Protein AF-A0A1D6EFG9-F1 (afdb_monomer)

Structure (mmCIF, N/CA/C/O backbone):
data_AF-A0A1D6EFG9-F1
#
_entry.id   AF-A0A1D6EFG9-F1
#
loop_
_atom_site.group_PDB
_atom_site.id
_atom_site.type_symbol
_atom_site.label_atom_id
_atom_site.label_alt_id
_atom_site.label_comp_id
_atom_site.label_asym_id
_atom_site.label_entity_id
_atom_site.label_seq_id
_atom_site.pdbx_PDB_ins_code
_atom_site.Cartn_x
_atom_site.Cartn_y
_atom_site.Cartn_z
_atom_site.occupancy
_atom_site.B_iso_or_equiv
_atom_site.auth_seq_id
_atom_site.auth_comp_id
_atom_site.auth_asym_id
_atom_site.auth_atom_id
_atom_site.pdbx_PDB_model_num
ATOM 1 N N . MET A 1 1 ? 24.835 -15.317 9.072 1.00 44.72 1 MET A N 1
ATOM 2 C CA . MET A 1 1 ? 24.153 -14.610 10.180 1.00 44.72 1 MET A CA 1
ATOM 3 C C . MET A 1 1 ? 23.297 -13.520 9.536 1.00 44.72 1 MET A C 1
ATOM 5 O O . MET A 1 1 ? 23.879 -12.692 8.863 1.00 44.72 1 MET A O 1
ATOM 9 N N . ALA A 1 2 ? 21.967 -13.496 9.548 1.00 36.97 2 ALA A N 1
ATOM 10 C CA . ALA A 1 2 ? 20.992 -14.159 10.398 1.00 36.97 2 ALA A CA 1
ATOM 11 C C . ALA A 1 2 ? 20.001 -15.001 9.575 1.00 36.97 2 ALA A C 1
ATOM 13 O O . ALA A 1 2 ? 19.353 -14.523 8.648 1.00 36.97 2 ALA A O 1
ATOM 14 N N . SER A 1 3 ? 19.885 -16.268 9.960 1.00 53.44 3 SER A N 1
ATOM 15 C CA . SER A 1 3 ? 18.709 -17.091 9.725 1.00 53.44 3 SER A CA 1
ATOM 16 C C . SER A 1 3 ? 17.609 -16.601 10.663 1.00 53.44 3 SER A C 1
ATOM 18 O O . SER A 1 3 ? 17.682 -16.810 11.872 1.00 53.44 3 SER A O 1
ATOM 20 N N . GLY A 1 4 ? 16.608 -15.932 10.112 1.00 34.84 4 GLY A N 1
ATOM 21 C CA . GLY A 1 4 ? 15.384 -15.590 10.818 1.00 34.84 4 GLY A CA 1
ATOM 22 C C . GLY A 1 4 ? 14.211 -16.012 9.960 1.00 34.84 4 GLY A C 1
ATOM 23 O O . GLY A 1 4 ? 13.563 -15.167 9.354 1.00 34.84 4 GLY A O 1
ATOM 24 N N . GLY A 1 5 ? 13.978 -17.323 9.858 1.00 42.91 5 GLY A N 1
ATOM 25 C CA . GLY A 1 5 ? 12.701 -17.840 9.385 1.00 42.91 5 GLY A CA 1
ATOM 26 C C . GLY A 1 5 ? 11.633 -17.353 10.351 1.00 42.91 5 GLY A C 1
ATOM 27 O O . GLY A 1 5 ? 11.426 -17.954 11.401 1.00 42.91 5 GLY A O 1
ATOM 28 N N . GLY A 1 6 ? 11.024 -16.210 10.038 1.00 41.50 6 GLY A N 1
ATOM 29 C CA . GLY A 1 6 ? 9.901 -15.688 10.788 1.00 41.50 6 GLY A CA 1
ATOM 30 C C . GLY A 1 6 ? 8.767 -16.682 10.636 1.00 41.50 6 GLY A C 1
ATOM 31 O O . GLY A 1 6 ? 8.112 -16.717 9.595 1.00 41.50 6 GLY A O 1
ATOM 32 N N . ALA A 1 7 ? 8.550 -17.513 11.656 1.00 46.41 7 ALA A N 1
ATOM 33 C CA . ALA A 1 7 ? 7.257 -18.139 11.845 1.00 46.41 7 ALA A CA 1
ATOM 34 C C . ALA A 1 7 ? 6.233 -17.016 11.684 1.00 46.41 7 ALA A C 1
ATOM 36 O O . ALA A 1 7 ? 6.322 -16.015 12.397 1.00 46.41 7 ALA A O 1
ATOM 37 N N . ALA A 1 8 ? 5.341 -17.133 10.698 1.00 58.41 8 ALA A N 1
ATOM 38 C CA . ALA A 1 8 ? 4.226 -16.214 10.564 1.00 58.41 8 ALA A CA 1
ATOM 39 C C . ALA A 1 8 ? 3.549 -16.173 11.935 1.00 58.41 8 ALA A C 1
ATOM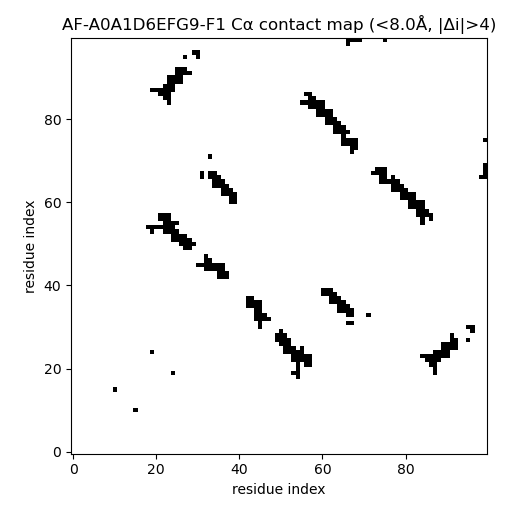 41 O O . ALA A 1 8 ? 2.968 -17.175 12.361 1.00 58.41 8 ALA A O 1
ATOM 42 N N . ALA A 1 9 ? 3.752 -15.080 12.675 1.00 67.31 9 ALA A N 1
ATOM 43 C CA . ALA A 1 9 ? 3.232 -14.952 14.019 1.00 67.31 9 ALA A CA 1
ATOM 44 C C . ALA A 1 9 ? 1.724 -15.141 13.891 1.00 67.31 9 ALA A C 1
ATOM 46 O O . ALA A 1 9 ? 1.067 -14.403 13.153 1.00 67.31 9 ALA A O 1
AT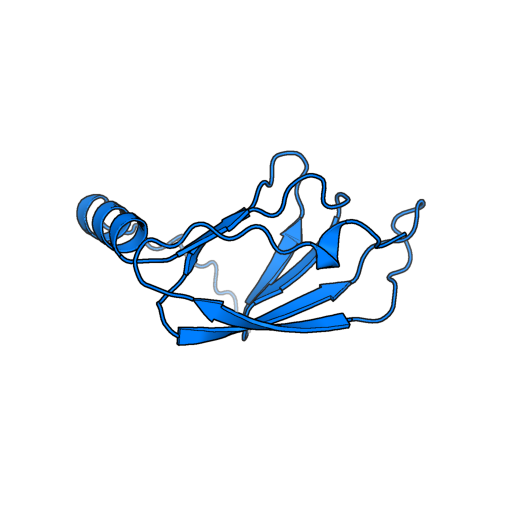OM 47 N N . ARG A 1 10 ? 1.195 -16.204 14.503 1.00 77.25 10 ARG A N 1
ATOM 48 C CA . ARG A 1 10 ? -0.236 -16.480 14.445 1.00 77.25 10 ARG A CA 1
ATOM 49 C C . ARG A 1 10 ? -0.929 -15.329 15.162 1.00 77.25 10 ARG A C 1
ATOM 51 O O . ARG A 1 10 ? -0.846 -15.228 16.380 1.00 77.25 10 ARG A O 1
ATOM 58 N N . MET A 1 11 ? -1.538 -14.441 14.384 1.00 84.75 11 MET A N 1
ATOM 59 C CA . MET A 1 11 ? -2.386 -13.383 14.908 1.00 84.75 11 MET A CA 1
ATOM 60 C C . MET A 1 11 ? -3.691 -14.014 15.384 1.00 84.75 11 MET A C 1
ATOM 62 O O . MET A 1 11 ? -4.269 -14.857 14.696 1.00 84.75 11 MET A O 1
ATOM 66 N N . ASP A 1 12 ? -4.124 -13.597 16.565 1.00 93.94 12 ASP A N 1
ATOM 67 C CA . ASP A 1 12 ? -5.431 -13.926 17.114 1.00 93.94 12 ASP A CA 1
ATOM 68 C C . ASP A 1 12 ? -6.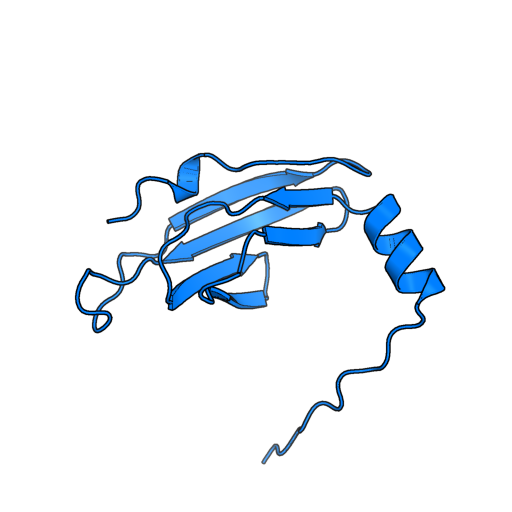547 -13.473 16.130 1.00 93.94 12 ASP A C 1
ATOM 70 O O . ASP A 1 12 ? -6.510 -12.329 15.651 1.00 93.94 12 ASP A O 1
ATOM 74 N N . PRO A 1 13 ? -7.496 -14.351 15.747 1.00 94.00 13 PRO A N 1
ATOM 75 C CA . PRO A 1 13 ? -8.535 -14.028 14.765 1.00 94.00 13 PRO A CA 1
ATOM 76 C C . PRO A 1 13 ? -9.444 -12.857 15.161 1.00 94.00 13 PRO A C 1
ATOM 78 O O . PRO A 1 13 ? -9.862 -12.076 14.296 1.00 94.00 13 PRO A O 1
ATOM 81 N N . GLU A 1 14 ? -9.754 -12.711 16.444 1.00 95.25 14 GLU A N 1
ATOM 82 C CA . GLU A 1 14 ? -10.552 -11.620 16.989 1.00 95.25 14 GLU A CA 1
ATOM 83 C C . GLU A 1 14 ? -9.791 -10.298 16.850 1.00 95.25 14 GLU A C 1
ATOM 85 O O . GLU A 1 14 ? -10.349 -9.306 16.369 1.00 95.25 14 GLU A O 1
ATOM 90 N N . VAL A 1 15 ? -8.487 -10.299 17.149 1.00 93.88 15 VAL A N 1
ATOM 91 C CA . VAL A 1 15 ? -7.61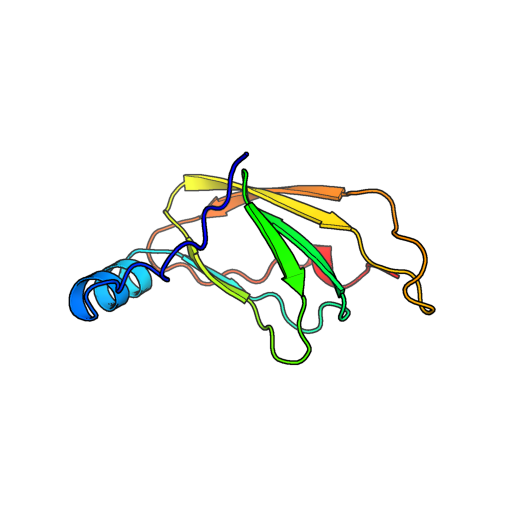0 -9.136 16.927 1.00 93.88 15 VAL A CA 1
ATOM 92 C C . VAL A 1 15 ? -7.549 -8.768 15.445 1.00 93.88 15 VAL A C 1
ATOM 94 O O . VAL A 1 15 ? -7.702 -7.596 15.095 1.00 93.88 15 VAL A O 1
ATOM 97 N N . ALA A 1 16 ? -7.381 -9.749 14.556 1.00 92.25 16 ALA A N 1
ATOM 98 C CA . ALA A 1 16 ? -7.366 -9.512 13.113 1.00 92.25 16 ALA A CA 1
ATOM 99 C C . ALA A 1 16 ? -8.687 -8.894 12.627 1.00 92.25 16 ALA A C 1
ATOM 101 O O . ALA A 1 16 ? -8.691 -7.969 11.813 1.00 92.25 16 ALA A O 1
ATOM 102 N N . THR A 1 17 ? -9.816 -9.374 13.148 1.00 93.94 17 THR A N 1
ATOM 103 C CA . THR A 1 17 ? -11.146 -8.851 12.814 1.00 93.94 17 THR A CA 1
ATOM 104 C C . THR A 1 17 ? -11.303 -7.400 13.264 1.00 93.94 17 THR A C 1
ATOM 106 O O . THR A 1 17 ? -11.767 -6.561 12.490 1.00 93.94 17 THR A O 1
ATOM 109 N N . GLU A 1 18 ? -10.864 -7.072 14.477 1.00 94.50 18 GLU A N 1
ATOM 110 C CA . GLU A 1 18 ? -10.914 -5.707 15.001 1.00 94.50 18 GLU A CA 1
ATOM 111 C C . GLU A 1 18 ? -9.991 -4.747 14.242 1.00 94.50 18 GLU A C 1
ATOM 113 O O . GLU A 1 18 ? -10.386 -3.617 13.947 1.00 94.50 18 GLU A O 1
ATOM 118 N N . LEU A 1 19 ? -8.796 -5.193 13.846 1.00 94.81 19 LEU A N 1
ATOM 119 C CA . LEU A 1 19 ? -7.890 -4.406 13.008 1.00 94.81 19 LEU A CA 1
ATOM 120 C C . LEU A 1 19 ? -8.478 -4.134 11.622 1.00 94.81 19 LEU A C 1
ATOM 122 O O . LEU A 1 19 ? -8.302 -3.041 11.093 1.00 94.81 19 LEU A O 1
ATOM 126 N N . VAL A 1 20 ? -9.204 -5.089 11.034 1.00 94.06 20 VAL A N 1
ATOM 127 C CA . VAL A 1 20 ? -9.905 -4.868 9.759 1.00 94.06 20 VAL A CA 1
ATOM 128 C C . VAL A 1 20 ? -11.051 -3.877 9.929 1.00 94.06 20 VAL A C 1
ATOM 130 O O . VAL A 1 20 ? -11.263 -3.050 9.051 1.00 94.06 20 VAL A O 1
ATOM 133 N N . ARG A 1 21 ? -11.783 -3.941 11.046 1.00 93.88 21 ARG A N 1
ATOM 134 C CA . ARG A 1 21 ? -12.888 -3.017 11.330 1.00 93.88 21 ARG A CA 1
ATOM 135 C C . ARG A 1 21 ? -12.404 -1.593 11.547 1.00 93.88 21 ARG A C 1
ATOM 137 O O . ARG A 1 21 ? -13.057 -0.668 11.083 1.00 93.88 21 ARG A O 1
ATOM 144 N N . LYS A 1 22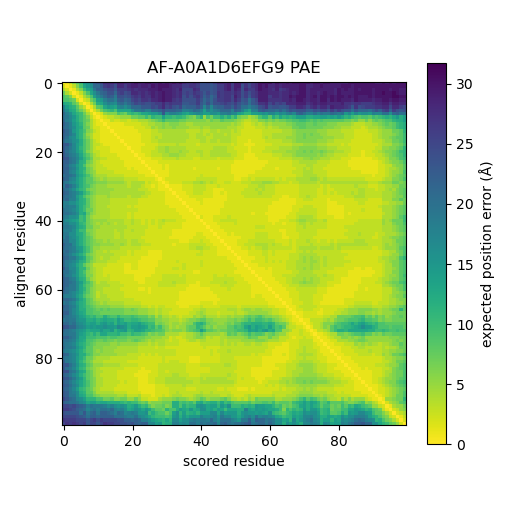 ? -11.297 -1.406 12.263 1.00 95.69 22 LYS A N 1
ATOM 145 C CA . LYS A 1 22 ? -10.778 -0.075 12.616 1.00 95.69 22 LYS A CA 1
ATOM 146 C C . LYS A 1 22 ? -9.857 0.493 11.541 1.00 95.69 22 LYS A C 1
ATOM 148 O O . LYS A 1 22 ? -9.849 1.698 11.318 1.00 95.69 22 LYS A O 1
ATOM 153 N N . GLY A 1 23 ? -9.087 -0.357 10.876 1.00 96.44 23 GLY A N 1
ATOM 154 C CA . GLY A 1 23 ? -8.161 0.061 9.837 1.00 96.44 23 GLY A CA 1
ATOM 155 C C . GLY A 1 23 ? -8.855 0.425 8.529 1.00 96.44 23 GLY A C 1
ATOM 156 O O . GLY A 1 23 ? -9.955 -0.035 8.226 1.00 96.44 23 GLY A O 1
ATOM 157 N N . ALA A 1 24 ? -8.170 1.227 7.730 1.00 97.56 24 ALA A N 1
ATOM 158 C CA . ALA A 1 24 ? -8.526 1.475 6.350 1.00 97.56 24 ALA A CA 1
ATOM 159 C C . ALA A 1 24 ? -8.161 0.282 5.450 1.00 97.56 24 ALA A C 1
ATOM 161 O O . ALA A 1 24 ? -7.336 -0.586 5.778 1.00 97.56 24 ALA A O 1
ATOM 162 N N . THR A 1 25 ? -8.788 0.259 4.279 1.00 97.19 25 THR A N 1
ATOM 163 C CA . THR A 1 25 ? -8.536 -0.690 3.198 1.00 97.19 25 THR A CA 1
ATOM 164 C C . THR A 1 25 ? -8.127 0.067 1.943 1.00 97.19 25 THR A C 1
ATOM 166 O O . THR A 1 25 ? -8.876 0.897 1.431 1.00 97.19 25 THR A O 1
ATOM 169 N N . LEU A 1 26 ? -6.946 -0.253 1.421 1.00 95.62 26 LEU A N 1
ATOM 170 C CA . LEU A 1 26 ? -6.435 0.284 0.166 1.00 95.62 26 LEU A CA 1
ATOM 171 C C . LEU A 1 26 ? -6.699 -0.724 -0.948 1.00 95.62 26 LEU A C 1
ATOM 173 O O . LEU A 1 26 ? -6.127 -1.813 -0.950 1.00 95.62 26 LEU A O 1
ATOM 177 N N . LEU A 1 27 ? -7.546 -0.359 -1.906 1.00 94.81 27 LEU A N 1
ATOM 178 C CA . LEU A 1 27 ? -7.850 -1.149 -3.093 1.00 94.81 27 LEU A CA 1
ATOM 179 C C . LEU A 1 27 ? -6.861 -0.820 -4.215 1.00 94.81 27 LEU A C 1
ATOM 181 O O . LEU A 1 27 ? -6.890 0.261 -4.806 1.00 94.81 27 LE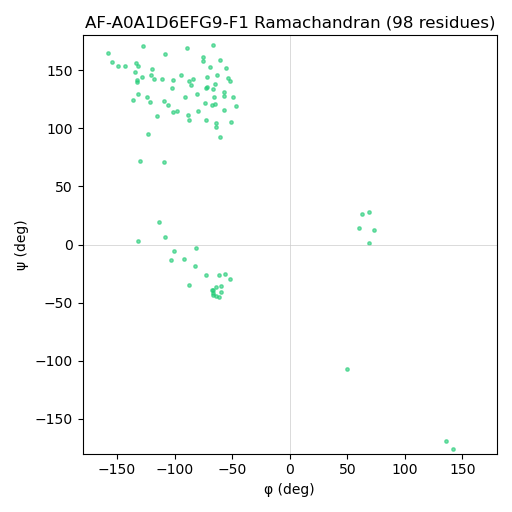U A O 1
ATOM 185 N N . LEU A 1 28 ? -6.014 -1.793 -4.533 1.00 91.88 28 LEU A N 1
ATOM 186 C CA . LEU A 1 28 ? -4.959 -1.728 -5.546 1.00 91.88 28 LEU A CA 1
ATOM 187 C C . LEU A 1 28 ? -5.377 -2.624 -6.712 1.00 91.88 28 LEU A C 1
ATOM 189 O O . LEU A 1 28 ? -4.895 -3.743 -6.885 1.00 91.88 28 LEU A O 1
ATOM 193 N N . LEU A 1 29 ? -6.386 -2.159 -7.446 1.00 90.00 29 LEU A N 1
ATOM 194 C CA . LEU A 1 29 ? -7.011 -2.920 -8.523 1.00 90.00 29 LEU A CA 1
ATOM 195 C C . LEU A 1 29 ? -6.244 -2.726 -9.828 1.00 90.00 29 LEU A C 1
ATOM 197 O O . LEU A 1 29 ? -5.897 -1.600 -10.175 1.00 90.00 29 LEU A O 1
ATOM 201 N N . ASP A 1 30 ? -6.060 -3.829 -10.552 1.00 86.75 30 ASP A N 1
ATOM 202 C CA . ASP A 1 30 ? -5.485 -3.861 -11.903 1.00 86.75 30 ASP A CA 1
ATOM 203 C C . ASP A 1 30 ? -4.031 -3.359 -11.976 1.00 86.75 30 ASP A C 1
ATOM 205 O O . ASP A 1 30 ? -3.573 -2.896 -13.016 1.00 86.75 30 ASP A O 1
ATOM 209 N N . VAL A 1 31 ? -3.294 -3.478 -10.866 1.00 88.31 31 VAL A N 1
ATOM 210 C CA . VAL A 1 31 ? -1.854 -3.196 -10.813 1.00 88.31 31 VAL A CA 1
ATOM 211 C C . VAL A 1 31 ? -1.087 -4.302 -11.553 1.00 88.31 31 VAL A C 1
ATOM 213 O O . VAL A 1 31 ? -1.391 -5.483 -11.335 1.00 88.31 31 VAL A O 1
ATOM 216 N N . PRO A 1 32 ? -0.095 -3.968 -12.402 1.00 88.94 32 PRO A N 1
ATOM 217 C CA . PRO A 1 32 ? 0.726 -4.964 -13.078 1.00 88.94 32 PRO A CA 1
ATOM 218 C C . PRO A 1 32 ? 1.370 -5.961 -12.107 1.00 88.94 32 PRO A C 1
ATOM 220 O O . PRO A 1 32 ? 1.793 -5.632 -10.997 1.00 88.94 32 PRO A O 1
ATOM 223 N N . GLN A 1 33 ? 1.464 -7.221 -12.53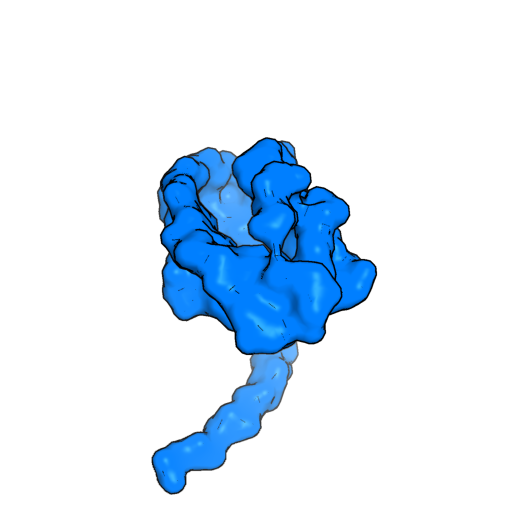1 1.00 90.50 33 GLN A N 1
ATOM 224 C CA . GLN A 1 33 ? 2.170 -8.227 -11.740 1.00 90.50 33 GLN A CA 1
ATOM 225 C C . GLN A 1 33 ? 3.646 -7.859 -11.613 1.00 90.50 33 GLN A C 1
ATOM 227 O O . GLN A 1 33 ? 4.246 -7.353 -12.559 1.00 90.50 33 GLN A O 1
ATOM 232 N N . ARG A 1 34 ? 4.237 -8.192 -10.465 1.00 91.69 34 ARG A N 1
ATOM 233 C CA . ARG A 1 34 ? 5.616 -7.868 -10.075 1.00 91.69 34 ARG A CA 1
ATOM 234 C C . ARG A 1 34 ? 5.897 -6.389 -9.812 1.00 91.69 34 ARG A C 1
ATOM 236 O O . ARG A 1 34 ? 7.031 -6.093 -9.448 1.00 91.69 34 ARG A O 1
ATOM 243 N N . THR A 1 35 ? 4.918 -5.482 -9.918 1.00 92.25 35 THR A N 1
ATOM 244 C CA . THR A 1 35 ? 5.054 -4.124 -9.361 1.00 92.25 35 THR A CA 1
ATOM 245 C C . THR A 1 35 ? 5.547 -4.229 -7.924 1.00 92.25 35 THR A C 1
ATOM 247 O O . THR A 1 35 ? 4.973 -4.975 -7.125 1.00 92.25 35 THR A O 1
ATOM 250 N N . LEU A 1 36 ? 6.628 -3.520 -7.601 1.00 94.44 36 LEU A N 1
ATOM 251 C CA . LEU A 1 36 ? 7.041 -3.372 -6.213 1.00 94.44 36 LEU A CA 1
ATOM 252 C C . LEU A 1 36 ? 6.146 -2.299 -5.616 1.00 94.44 36 LEU A C 1
ATOM 254 O O . LEU A 1 36 ? 6.157 -1.158 -6.067 1.00 94.44 36 LEU A O 1
ATOM 258 N N . PHE A 1 37 ? 5.324 -2.698 -4.657 1.00 94.50 37 PHE A N 1
ATOM 259 C CA . PHE A 1 37 ? 4.400 -1.841 -3.938 1.00 94.50 37 PHE A CA 1
ATOM 260 C C . PHE A 1 37 ? 4.901 -1.680 -2.508 1.00 94.50 37 PHE A C 1
ATOM 262 O O . PHE A 1 37 ? 5.101 -2.670 -1.804 1.00 94.50 37 PHE A O 1
ATOM 269 N N . GLY A 1 38 ? 5.099 -0.440 -2.089 1.00 95.44 38 GLY A N 1
ATOM 270 C CA . GLY A 1 38 ? 5.545 -0.084 -0.759 1.00 95.44 38 GLY A CA 1
ATOM 271 C C . GLY A 1 38 ? 4.551 0.809 -0.031 1.00 95.44 38 GLY A C 1
ATOM 272 O O . GLY A 1 38 ? 3.883 1.658 -0.625 1.00 95.44 38 GLY A O 1
ATOM 273 N N . ILE A 1 39 ? 4.482 0.606 1.277 1.00 96.25 39 ILE A N 1
ATOM 274 C CA . ILE A 1 39 ? 3.791 1.473 2.222 1.00 96.25 39 ILE A CA 1
ATOM 275 C C . ILE A 1 39 ? 4.696 1.658 3.435 1.00 96.25 39 ILE A C 1
ATOM 277 O O . ILE A 1 39 ? 5.166 0.688 4.033 1.00 96.25 39 ILE A O 1
ATOM 281 N N . ASP A 1 40 ? 4.978 2.912 3.763 1.00 96.56 40 ASP A N 1
ATOM 282 C CA . ASP A 1 40 ? 5.905 3.318 4.814 1.00 96.56 40 ASP A CA 1
ATOM 283 C C . ASP A 1 40 ? 7.258 2.593 4.686 1.00 96.56 40 ASP A C 1
ATOM 285 O O . ASP A 1 40 ? 8.040 2.854 3.772 1.00 96.56 40 ASP A O 1
ATOM 289 N N . THR A 1 41 ? 7.544 1.645 5.573 1.00 96.25 41 THR A N 1
ATOM 290 C CA . THR A 1 41 ? 8.806 0.894 5.603 1.00 96.25 41 THR A CA 1
ATOM 291 C C . THR A 1 41 ? 8.707 -0.495 4.975 1.00 96.25 41 THR A C 1
ATOM 293 O O . THR A 1 41 ? 9.717 -1.189 4.866 1.00 96.25 41 THR A O 1
ATOM 296 N N . GLN A 1 42 ? 7.509 -0.925 4.574 1.00 95.38 42 GLN A N 1
ATOM 297 C CA . GLN A 1 42 ? 7.260 -2.261 4.041 1.00 95.38 42 GLN A CA 1
ATOM 298 C C . GLN A 1 42 ? 7.149 -2.228 2.522 1.00 95.38 42 GLN A C 1
ATOM 300 O O . GLN A 1 42 ? 6.540 -1.325 1.954 1.00 95.38 42 GLN A O 1
ATOM 305 N N . MET A 1 43 ? 7.698 -3.252 1.869 1.00 95.12 43 MET A N 1
ATOM 306 C CA . MET A 1 43 ? 7.645 -3.424 0.420 1.00 95.12 43 MET A CA 1
ATOM 307 C C . MET A 1 43 ? 7.245 -4.855 0.068 1.00 95.12 43 MET A C 1
ATOM 309 O O . MET A 1 43 ? 7.708 -5.820 0.676 1.00 95.12 43 MET A O 1
ATOM 313 N N . PHE A 1 44 ? 6.406 -4.981 -0.953 1.00 94.19 44 PHE A N 1
ATOM 314 C CA . PHE A 1 44 ? 5.833 -6.227 -1.435 1.00 94.19 44 PHE A CA 1
ATOM 315 C C . PHE A 1 44 ? 5.919 -6.295 -2.958 1.00 94.19 44 PHE A C 1
ATOM 317 O O . PHE A 1 44 ? 5.807 -5.280 -3.641 1.00 94.19 44 PHE A O 1
ATOM 324 N N . SER A 1 45 ? 6.056 -7.502 -3.509 1.00 93.62 45 SER A N 1
ATOM 325 C CA . SER A 1 45 ? 5.861 -7.724 -4.943 1.00 93.62 45 SER A CA 1
ATOM 326 C C . SER A 1 45 ? 4.404 -8.099 -5.212 1.00 93.62 45 SER A C 1
ATOM 328 O O . SER A 1 45 ? 3.864 -9.017 -4.590 1.00 93.62 45 SER A O 1
ATOM 330 N N . VAL A 1 46 ? 3.754 -7.385 -6.130 1.00 93.50 46 VAL A N 1
ATOM 331 C CA . VAL A 1 46 ? 2.350 -7.605 -6.492 1.00 93.50 46 VAL A CA 1
ATOM 332 C C . VAL A 1 46 ? 2.179 -8.957 -7.189 1.00 93.50 46 VAL A C 1
ATOM 334 O O . VAL A 1 46 ? 2.744 -9.210 -8.255 1.00 93.50 46 VAL A O 1
ATOM 337 N N . GLY A 1 47 ? 1.361 -9.827 -6.592 1.00 93.25 47 GLY A N 1
ATOM 338 C CA . GLY A 1 47 ? 1.000 -11.131 -7.151 1.00 93.25 47 GLY A CA 1
ATOM 339 C C . GLY A 1 47 ? -0.247 -11.099 -8.053 1.00 93.25 47 GLY A C 1
ATOM 340 O O . GLY A 1 47 ? -1.011 -10.136 -8.031 1.00 93.25 47 GLY A O 1
ATOM 341 N N . PRO A 1 48 ? -0.539 -12.189 -8.789 1.00 91.75 48 PRO A N 1
ATOM 342 C CA . PRO A 1 48 ? -1.621 -12.247 -9.786 1.00 91.75 48 PRO A CA 1
ATOM 343 C C . PRO A 1 48 ? -3.034 -12.027 -9.226 1.00 91.75 48 PRO A C 1
ATOM 345 O O . PRO A 1 48 ? -3.931 -11.606 -9.951 1.00 91.75 48 PRO A O 1
ATOM 348 N N . LYS A 1 49 ? -3.255 -12.331 -7.942 1.00 93.75 49 LYS A N 1
ATOM 349 C CA . LYS A 1 49 ? -4.552 -12.171 -7.258 1.00 93.75 49 LYS A CA 1
ATOM 350 C C . LYS A 1 49 ? -4.561 -11.020 -6.252 1.00 93.75 49 LYS A C 1
ATOM 352 O O . LYS A 1 49 ? -5.527 -10.876 -5.509 1.00 93.75 49 LYS A O 1
ATOM 357 N N . PHE A 1 50 ? -3.491 -10.231 -6.188 1.00 92.56 50 PHE A N 1
ATOM 358 C CA . PHE A 1 50 ? -3.420 -9.101 -5.275 1.00 92.56 50 PHE A CA 1
ATOM 359 C C . PHE A 1 50 ? -4.439 -8.032 -5.688 1.00 92.56 50 PHE A C 1
ATOM 361 O O . PHE A 1 50 ? -4.583 -7.723 -6.870 1.00 92.56 50 PHE A O 1
ATOM 368 N N . LYS A 1 51 ? -5.186 -7.508 -4.712 1.00 93.69 51 LYS A N 1
ATOM 369 C CA . LYS A 1 51 ? -6.236 -6.497 -4.929 1.00 93.69 51 LYS A CA 1
ATOM 370 C C . LYS A 1 51 ? -6.144 -5.323 -3.962 1.00 93.69 51 LYS A C 1
ATOM 372 O O . LYS A 1 51 ? -7.006 -4.448 -3.990 1.00 93.69 51 LYS A O 1
ATOM 377 N N . GLY A 1 52 ? -5.129 -5.302 -3.103 1.00 93.94 52 GLY A N 1
ATOM 378 C CA . GLY A 1 52 ? -5.060 -4.330 -2.028 1.00 93.94 52 GLY A CA 1
ATOM 379 C C . GLY A 1 52 ? -4.511 -4.876 -0.723 1.00 93.94 52 GLY A C 1
ATOM 380 O O . GLY A 1 52 ? -4.146 -6.047 -0.611 1.00 93.94 52 GLY A O 1
ATOM 381 N N . MET A 1 53 ? -4.533 -4.008 0.278 1.00 94.62 53 MET A N 1
ATOM 382 C CA . MET A 1 53 ? -4.237 -4.335 1.666 1.00 94.62 53 MET A CA 1
ATOM 383 C C . MET A 1 53 ? -5.311 -3.759 2.587 1.00 94.62 53 MET A C 1
ATOM 385 O O . MET A 1 53 ? -5.963 -2.768 2.268 1.00 94.62 53 MET A O 1
ATOM 389 N N . LYS A 1 54 ? -5.488 -4.398 3.737 1.00 95.75 54 LYS A N 1
ATOM 390 C CA . LYS A 1 54 ? -6.424 -4.002 4.793 1.00 95.75 54 LYS A CA 1
ATOM 391 C C . LYS A 1 54 ? -5.678 -3.922 6.117 1.00 95.75 54 LYS A C 1
ATOM 393 O O . LYS A 1 54 ? -4.551 -4.408 6.194 1.00 95.75 54 LYS A O 1
ATOM 398 N N . MET A 1 55 ? -6.338 -3.388 7.145 1.00 96.06 55 MET A N 1
ATOM 399 C CA . MET A 1 55 ? -5.737 -3.130 8.463 1.00 96.06 55 MET A CA 1
ATOM 400 C C . MET A 1 55 ? -4.695 -2.003 8.435 1.00 96.06 55 MET A C 1
ATOM 402 O O . MET A 1 55 ? -3.770 -2.004 9.241 1.00 96.06 55 MET A O 1
ATOM 406 N N . VAL A 1 56 ? -4.830 -1.044 7.513 1.00 96.31 56 VAL A N 1
ATOM 407 C CA . VAL A 1 56 ? -3.972 0.149 7.506 1.00 96.31 56 VAL A CA 1
ATOM 408 C C . VAL A 1 56 ? -4.420 1.054 8.656 1.00 96.31 56 VAL A C 1
ATOM 410 O O . VAL A 1 56 ? -5.603 1.398 8.697 1.00 96.31 56 VAL A O 1
ATOM 413 N N . PRO A 1 57 ? -3.553 1.413 9.616 1.00 96.31 57 PRO A N 1
ATOM 414 C CA . PRO A 1 57 ? -3.935 2.317 10.697 1.00 96.31 57 PRO A CA 1
ATOM 415 C C . PRO A 1 57 ? -4.491 3.649 10.163 1.00 96.31 57 PRO A C 1
ATOM 417 O O . PRO A 1 57 ? -4.138 4.055 9.061 1.00 96.31 57 PRO A O 1
ATOM 420 N N . PRO A 1 58 ? -5.375 4.344 10.893 1.00 96.25 58 PRO A N 1
ATOM 421 C CA . PRO A 1 58 ? -5.722 5.725 10.570 1.00 96.25 58 PRO A CA 1
ATOM 422 C C . PRO A 1 58 ? -4.509 6.649 10.740 1.00 96.25 58 PRO A C 1
ATOM 424 O O . PRO A 1 58 ? -3.788 6.537 11.733 1.00 96.25 58 PRO A O 1
ATOM 427 N N . GLY A 1 59 ? -4.312 7.588 9.818 1.00 97.00 59 GLY A N 1
ATOM 428 C CA . GLY A 1 59 ? -3.208 8.546 9.862 1.00 97.00 59 GLY A CA 1
ATOM 429 C C . GLY A 1 59 ? -2.516 8.741 8.518 1.00 97.00 59 GLY A C 1
ATOM 430 O O . GLY A 1 59 ? -3.013 8.337 7.471 1.00 97.00 59 GLY A O 1
ATOM 431 N N . ALA A 1 60 ? -1.369 9.416 8.546 1.00 97.06 60 ALA A N 1
ATOM 432 C CA . ALA A 1 60 ? -0.570 9.655 7.352 1.00 97.06 60 ALA A CA 1
ATOM 433 C C . ALA A 1 60 ? 0.268 8.419 7.004 1.00 97.06 60 ALA A C 1
ATOM 435 O O . ALA A 1 60 ? 1.008 7.913 7.845 1.00 97.06 60 ALA A O 1
ATOM 436 N N . HIS A 1 61 ? 0.194 8.001 5.746 1.00 96.81 61 HIS A N 1
ATOM 437 C CA . HIS A 1 61 ? 0.991 6.925 5.175 1.00 96.81 61 HIS A CA 1
ATOM 438 C C . HIS A 1 61 ? 1.664 7.397 3.893 1.00 96.81 61 HIS A C 1
ATOM 440 O O . HIS A 1 61 ? 1.084 8.160 3.113 1.00 96.81 61 HIS A O 1
ATOM 446 N N . PHE A 1 62 ? 2.882 6.924 3.653 1.00 96.12 62 PHE A N 1
ATOM 447 C CA . PHE A 1 62 ? 3.572 7.143 2.389 1.00 96.12 62 PHE A CA 1
ATOM 448 C C . PHE A 1 62 ? 3.480 5.884 1.536 1.00 96.12 62 PHE A C 1
ATOM 450 O O . PHE A 1 62 ? 4.041 4.846 1.885 1.00 96.12 62 PHE A O 1
ATOM 457 N N . VAL A 1 63 ? 2.778 5.972 0.409 1.00 95.00 63 VAL A N 1
ATOM 458 C CA . VAL A 1 63 ? 2.692 4.884 -0.567 1.00 95.00 63 VAL A CA 1
ATOM 459 C C . VAL A 1 63 ? 3.607 5.181 -1.732 1.00 95.00 63 VAL A C 1
ATOM 461 O O . VAL A 1 63 ? 3.615 6.285 -2.271 1.00 95.00 63 VAL A O 1
ATOM 464 N N . TYR A 1 64 ? 4.354 4.170 -2.147 1.00 94.31 64 TYR A N 1
ATOM 465 C CA . TYR A 1 64 ? 5.283 4.259 -3.258 1.00 94.31 64 TYR A CA 1
ATOM 466 C C . TYR A 1 64 ? 5.280 2.965 -4.051 1.00 94.31 64 TYR A C 1
ATOM 468 O O . TYR A 1 64 ? 4.938 1.897 -3.548 1.00 94.31 64 TYR A O 1
ATOM 476 N N . TYR A 1 65 ? 5.627 3.053 -5.324 1.00 93.50 65 TYR A N 1
ATOM 477 C CA . TYR A 1 65 ? 5.700 1.886 -6.182 1.00 93.50 65 TYR A CA 1
ATOM 478 C C . TYR A 1 65 ? 6.668 2.105 -7.340 1.00 93.50 65 TYR A C 1
ATOM 480 O O . TYR A 1 65 ? 6.925 3.236 -7.756 1.00 93.50 65 TYR A O 1
ATOM 488 N N . CYS A 1 66 ? 7.163 1.004 -7.897 1.00 92.12 66 CYS A N 1
ATOM 489 C CA . CYS A 1 66 ? 7.804 0.987 -9.205 1.00 92.12 66 CYS A CA 1
ATOM 490 C C . CYS A 1 66 ? 7.237 -0.165 -10.041 1.00 92.12 66 CYS A C 1
ATOM 492 O O . CYS A 1 66 ? 7.115 -1.307 -9.583 1.00 92.12 66 CYS A O 1
ATOM 494 N N . SER A 1 67 ? 6.822 0.148 -11.267 1.00 89.75 67 SER A N 1
ATOM 495 C CA . SER A 1 67 ? 6.263 -0.853 -12.175 1.00 89.75 67 SER A CA 1
ATOM 496 C C . SER A 1 67 ? 7.369 -1.517 -12.976 1.00 89.75 67 SER A C 1
ATOM 498 O O . SER A 1 67 ? 8.298 -0.824 -13.396 1.00 89.75 67 SER A O 1
ATOM 500 N N . PRO A 1 68 ? 7.286 -2.832 -13.217 1.00 89.06 68 PRO A N 1
ATOM 501 C CA . PRO A 1 68 ? 8.142 -3.468 -14.193 1.00 89.06 68 PRO A CA 1
ATOM 502 C C . PRO A 1 68 ? 7.763 -3.012 -15.604 1.00 89.06 68 PRO A C 1
ATOM 504 O O . PRO A 1 68 ? 6.596 -2.733 -15.886 1.00 89.06 68 PRO A O 1
ATOM 507 N N . ASN A 1 69 ? 8.734 -3.035 -16.510 1.00 85.69 69 ASN A N 1
ATOM 508 C CA . ASN A 1 69 ? 8.458 -2.965 -17.937 1.00 85.69 69 ASN A CA 1
ATOM 509 C C . ASN A 1 69 ? 7.720 -4.240 -18.416 1.00 85.69 69 ASN A C 1
ATOM 511 O O . ASN A 1 69 ? 7.623 -5.249 -17.705 1.00 85.69 69 ASN A O 1
ATOM 515 N N . ARG A 1 70 ? 7.259 -4.238 -19.674 1.00 82.88 70 ARG A N 1
ATOM 516 C CA . ARG A 1 70 ? 6.556 -5.383 -20.298 1.00 82.88 70 ARG A CA 1
ATOM 517 C C . ARG A 1 70 ? 7.292 -6.728 -20.195 1.00 82.88 70 ARG A C 1
ATOM 519 O O . ARG A 1 70 ? 6.650 -7.774 -20.166 1.00 82.88 70 ARG A O 1
ATOM 526 N N . HIS A 1 71 ? 8.624 -6.700 -20.153 1.00 83.94 71 HIS A N 1
ATOM 527 C CA . HIS A 1 71 ? 9.485 -7.885 -20.128 1.00 83.94 71 HIS A CA 1
ATOM 528 C C . HIS A 1 71 ? 9.825 -8.338 -18.702 1.00 83.94 71 HIS A C 1
ATOM 530 O O . HIS A 1 71 ? 10.302 -9.452 -18.507 1.00 83.94 71 HIS A O 1
ATOM 536 N N . GLY A 1 72 ? 9.542 -7.513 -17.691 1.00 78.81 72 GLY A N 1
ATOM 537 C CA . GLY A 1 72 ? 9.802 -7.805 -16.285 1.00 78.81 72 GLY A CA 1
ATOM 538 C C . GLY A 1 72 ? 11.270 -7.750 -15.868 1.00 78.81 72 GLY A C 1
ATOM 539 O O . GLY A 1 72 ? 11.577 -8.236 -14.784 1.00 78.81 72 GLY A O 1
ATOM 540 N N . ASN A 1 73 ? 12.161 -7.211 -16.702 1.00 83.62 73 ASN A N 1
ATOM 541 C CA . ASN A 1 73 ? 13.604 -7.163 -16.442 1.00 83.62 73 ASN A CA 1
ATOM 542 C C . ASN A 1 73 ? 14.108 -5.782 -15.990 1.00 83.62 73 ASN A C 1
ATOM 544 O O . ASN A 1 73 ? 15.223 -5.683 -15.489 1.00 83.62 73 ASN A O 1
ATOM 548 N N . GLU A 1 74 ? 13.299 -4.735 -16.142 1.00 88.69 74 GLU A N 1
ATOM 549 C CA . GLU A 1 74 ? 13.608 -3.373 -15.697 1.00 88.69 74 GLU A CA 1
ATOM 550 C C . GLU A 1 74 ? 12.403 -2.783 -14.970 1.00 88.69 74 GLU A C 1
ATOM 552 O O . GLU A 1 74 ? 11.265 -3.193 -15.214 1.00 88.69 74 GLU A O 1
ATOM 557 N N . PHE A 1 75 ? 12.656 -1.801 -14.107 1.00 88.31 75 PHE A N 1
ATOM 558 C CA . PHE A 1 75 ? 11.628 -1.078 -13.369 1.00 88.31 75 PHE A CA 1
ATOM 559 C C . PHE A 1 75 ? 11.639 0.402 -13.741 1.00 88.31 75 PHE A C 1
ATOM 561 O O . PHE A 1 75 ? 12.700 1.004 -13.905 1.00 88.31 75 PHE A O 1
ATOM 568 N N . ALA A 1 76 ? 10.448 0.990 -13.827 1.00 89.44 76 ALA A N 1
ATOM 569 C CA . ALA A 1 76 ? 10.280 2.433 -13.884 1.00 89.44 76 ALA A CA 1
ATOM 570 C C . ALA A 1 76 ? 10.848 3.097 -12.611 1.00 89.44 76 ALA A C 1
ATOM 572 O O . ALA A 1 76 ? 10.942 2.443 -11.567 1.00 89.44 76 ALA A O 1
ATOM 573 N N . PRO A 1 77 ? 11.188 4.397 -12.651 1.00 91.56 77 PRO A N 1
ATOM 574 C CA . PRO A 1 77 ? 11.528 5.143 -11.446 1.00 91.56 77 PRO A CA 1
ATOM 575 C C . PRO A 1 77 ? 10.449 5.006 -10.366 1.00 91.56 77 PRO A C 1
ATOM 577 O O . PRO A 1 77 ? 9.252 5.021 -10.662 1.00 91.56 77 PRO A O 1
ATOM 580 N N . THR A 1 78 ? 10.874 4.893 -9.108 1.00 92.75 78 THR A N 1
ATOM 581 C CA . THR A 1 78 ? 9.948 4.849 -7.974 1.00 92.75 78 THR A CA 1
ATOM 582 C C . THR A 1 78 ? 9.221 6.180 -7.848 1.00 92.75 78 THR A C 1
ATOM 584 O O . THR A 1 78 ? 9.846 7.234 -7.740 1.00 92.75 78 THR A O 1
ATOM 587 N N . VAL A 1 79 ? 7.897 6.118 -7.811 1.00 91.56 79 VAL A N 1
ATOM 588 C CA . VAL A 1 79 ? 7.022 7.262 -7.553 1.00 91.56 79 VAL A CA 1
ATOM 589 C C . VAL A 1 79 ? 6.206 6.990 -6.300 1.00 91.56 79 VAL A C 1
ATOM 591 O O . VAL A 1 79 ? 5.932 5.838 -5.967 1.00 91.56 79 VAL A O 1
ATOM 594 N N . GLY A 1 80 ? 5.822 8.045 -5.590 1.00 93.12 80 GLY A N 1
ATOM 595 C CA . GLY A 1 80 ? 5.054 7.909 -4.363 1.00 93.12 80 GLY A CA 1
ATOM 596 C C . GLY A 1 80 ? 4.279 9.163 -4.008 1.00 93.12 80 GLY A C 1
ATOM 597 O O . GLY A 1 80 ? 4.500 10.237 -4.565 1.00 93.12 80 GLY A O 1
ATOM 598 N N . PHE A 1 81 ? 3.339 9.000 -3.091 1.00 93.94 81 PHE A N 1
ATOM 599 C CA . PHE A 1 81 ? 2.461 10.049 -2.605 1.00 93.94 81 PHE A CA 1
ATOM 600 C C . PHE A 1 81 ? 2.082 9.777 -1.150 1.00 93.94 81 PHE A C 1
ATOM 602 O O . PHE A 1 81 ? 2.059 8.633 -0.688 1.00 93.94 81 PHE A O 1
ATOM 609 N N . PHE A 1 82 ? 1.765 10.848 -0.431 1.00 94.88 82 PHE A N 1
ATOM 610 C CA . PHE A 1 82 ? 1.172 10.744 0.894 1.00 94.88 82 PHE A CA 1
ATOM 611 C C . PHE A 1 82 ? -0.334 10.554 0.778 1.00 94.88 82 PHE A C 1
ATOM 613 O O . PHE A 1 82 ? -0.988 11.156 -0.076 1.00 94.88 82 PHE A O 1
ATOM 620 N N . LEU A 1 83 ? -0.881 9.738 1.666 1.00 93.31 83 LEU A N 1
ATOM 621 C CA . LEU A 1 83 ? -2.312 9.577 1.860 1.00 93.31 83 LEU A CA 1
ATOM 622 C C . LEU A 1 83 ? -2.622 9.640 3.353 1.00 93.31 83 LEU A C 1
ATOM 624 O O . LEU A 1 83 ? -1.864 9.120 4.167 1.00 93.31 83 LEU A O 1
ATOM 628 N N . THR A 1 84 ? -3.737 10.271 3.700 1.00 96.06 84 THR A N 1
ATOM 629 C CA . THR A 1 84 ? -4.258 10.261 5.068 1.00 96.06 84 THR A CA 1
ATOM 630 C C . THR A 1 84 ? -5.457 9.332 5.095 1.00 96.06 84 THR A C 1
ATOM 632 O O . THR A 1 84 ? -6.410 9.556 4.356 1.00 96.06 84 THR A O 1
ATOM 635 N N . THR A 1 85 ? -5.392 8.282 5.904 1.00 96.56 85 THR A N 1
ATOM 636 C CA . THR A 1 85 ? -6.476 7.318 6.098 1.00 96.56 85 THR A CA 1
ATOM 637 C C . THR A 1 85 ? -7.334 7.688 7.300 1.00 96.56 85 THR A C 1
ATOM 639 O O . THR A 1 85 ? -6.840 8.140 8.339 1.00 96.56 85 THR A O 1
ATOM 642 N N . HIS A 1 86 ? -8.627 7.408 7.193 1.00 96.75 86 HIS A N 1
ATOM 643 C CA . HIS A 1 86 ? -9.573 7.468 8.299 1.00 96.75 86 HIS A CA 1
ATOM 644 C C . HIS A 1 86 ? -10.023 6.071 8.744 1.00 96.75 86 HIS A C 1
ATOM 646 O O . HIS A 1 86 ? -9.828 5.066 8.055 1.00 96.75 86 HIS A O 1
ATOM 652 N N . GLN A 1 87 ? -10.617 5.999 9.938 1.00 96.81 87 GLN A N 1
ATOM 653 C CA . GLN A 1 87 ? -11.112 4.741 10.494 1.00 96.81 87 GLN A CA 1
ATOM 654 C C . GLN A 1 87 ? -12.131 4.091 9.546 1.00 96.81 87 GLN A C 1
ATOM 656 O O . GLN A 1 87 ? -13.065 4.752 9.094 1.00 96.81 87 GLN A O 1
ATOM 661 N N . SER A 1 88 ? -11.950 2.795 9.270 1.00 95.38 88 SER A N 1
ATOM 662 C CA . SER A 1 88 ? -12.830 1.987 8.404 1.00 95.38 88 SER A CA 1
ATOM 663 C C . SER A 1 88 ? -12.958 2.482 6.953 1.00 95.38 88 SER A C 1
ATOM 665 O O . SER A 1 88 ? -13.864 2.058 6.233 1.00 95.38 88 SER A O 1
ATOM 667 N N . GLU A 1 89 ? -12.079 3.378 6.505 1.00 96.69 89 GLU A N 1
ATOM 668 C CA . GLU A 1 89 ? -12.155 3.965 5.171 1.00 96.69 89 GLU A CA 1
ATOM 669 C C . GLU A 1 89 ? -11.766 2.956 4.080 1.00 96.69 89 GLU A C 1
ATOM 671 O O . GLU A 1 89 ? -10.855 2.144 4.250 1.00 96.69 89 GLU A O 1
ATOM 676 N N . VAL A 1 90 ? -12.431 3.024 2.924 1.00 96.44 90 VAL A N 1
ATOM 677 C CA . VAL A 1 90 ? -12.073 2.238 1.738 1.00 96.44 90 VAL A CA 1
ATOM 678 C C . VAL A 1 90 ? -11.623 3.187 0.636 1.00 96.44 90 VAL A C 1
ATOM 680 O O . VAL A 1 90 ? -12.424 3.921 0.062 1.00 96.44 90 VAL A O 1
ATOM 683 N N . LEU A 1 91 ? -10.332 3.146 0.322 1.00 94.06 91 LEU A N 1
ATOM 684 C CA . LEU A 1 91 ? -9.693 4.031 -0.643 1.00 94.06 91 LEU A CA 1
ATOM 685 C C . LEU A 1 91 ? -9.266 3.255 -1.881 1.00 94.06 91 LEU A C 1
ATOM 687 O O . LEU A 1 91 ? -8.746 2.144 -1.792 1.00 94.06 91 LEU A O 1
ATOM 691 N N . ARG A 1 92 ? -9.406 3.880 -3.050 1.00 90.75 92 ARG A N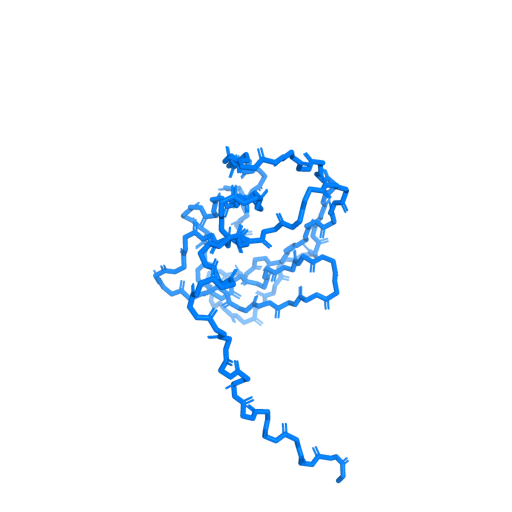 1
ATOM 692 C CA . ARG A 1 92 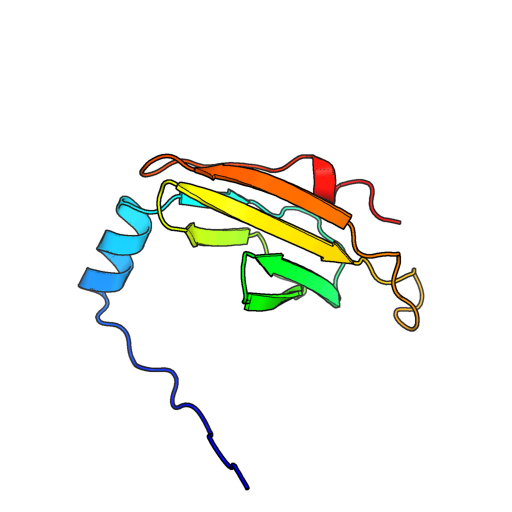? -8.834 3.385 -4.304 1.00 90.75 92 ARG A CA 1
ATOM 693 C C . ARG A 1 92 ? -7.920 4.452 -4.909 1.00 90.75 92 ARG A C 1
ATOM 695 O O . ARG A 1 92 ? -8.411 5.316 -5.637 1.00 90.75 92 ARG A O 1
ATOM 702 N N . PRO A 1 93 ? -6.605 4.401 -4.649 1.00 81.81 93 PRO A N 1
ATOM 703 C CA . PRO A 1 93 ? -5.677 5.380 -5.197 1.00 81.81 93 PRO A CA 1
ATOM 704 C C . PRO A 1 93 ? -5.616 5.279 -6.727 1.00 81.81 93 PRO A C 1
ATOM 706 O O . PRO A 1 93 ? -5.286 4.231 -7.282 1.00 81.81 93 PRO A O 1
ATOM 709 N N . ILE A 1 94 ? -5.940 6.370 -7.425 1.00 70.81 94 ILE A N 1
ATOM 710 C CA . ILE A 1 94 ? -5.997 6.401 -8.899 1.00 70.81 94 ILE A CA 1
ATOM 711 C C . ILE A 1 94 ? -4.589 6.366 -9.520 1.00 70.81 94 ILE A C 1
ATOM 713 O O . ILE A 1 94 ? -4.422 5.858 -10.628 1.00 70.81 94 ILE A O 1
ATOM 717 N N . GLY A 1 95 ? -3.569 6.833 -8.791 1.00 65.19 95 GLY A N 1
ATOM 718 C CA . GLY A 1 95 ? -2.190 6.957 -9.283 1.00 65.19 95 GLY A CA 1
ATOM 719 C C . GLY A 1 95 ? -1.567 5.660 -9.816 1.00 65.19 95 GLY A C 1
ATOM 720 O O . GLY A 1 95 ? -0.731 5.715 -10.710 1.00 65.19 95 GLY A O 1
ATOM 721 N N . LEU A 1 96 ? -2.026 4.487 -9.362 1.00 62.91 96 LEU A N 1
ATOM 722 C CA . LEU A 1 96 ? -1.464 3.194 -9.774 1.00 62.91 96 LEU A CA 1
ATOM 723 C C . LEU A 1 96 ? -1.968 2.658 -11.126 1.00 62.91 96 LEU A C 1
ATOM 725 O O . LEU A 1 96 ? -1.504 1.610 -11.568 1.00 62.91 96 LEU A O 1
ATOM 729 N N . LYS A 1 97 ? -2.900 3.340 -11.804 1.00 54.97 97 LYS A N 1
ATOM 730 C CA . LYS A 1 97 ? -3.470 2.859 -13.077 1.00 54.97 97 LYS A CA 1
ATOM 731 C C . LYS A 1 97 ? -2.642 3.147 -14.329 1.00 54.97 97 LYS A C 1
ATOM 733 O O . LYS A 1 97 ? -2.902 2.540 -15.362 1.00 54.97 97 LYS A O 1
ATOM 738 N N . HIS A 1 98 ? -1.703 4.087 -14.268 1.00 52.91 98 HIS A N 1
ATOM 739 C CA . HIS A 1 98 ? -1.026 4.622 -15.459 1.00 52.91 98 HIS A CA 1
ATOM 740 C C . HIS A 1 98 ? 0.464 4.278 -15.535 1.00 52.91 98 HIS A C 1
ATOM 742 O O . HIS A 1 98 ? 1.213 4.931 -16.255 1.00 52.91 98 HIS A O 1
ATOM 748 N N . VAL A 1 99 ? 0.899 3.260 -14.798 1.00 51.69 99 VAL A N 1
ATOM 749 C CA . VAL A 1 99 ? 2.295 2.822 -14.804 1.00 51.69 99 VAL A CA 1
ATOM 750 C C . VAL A 1 99 ? 2.484 1.808 -15.932 1.00 51.69 99 VAL A C 1
ATOM 752 O O . VAL A 1 99 ? 1.987 0.687 -15.840 1.00 51.69 99 VAL A O 1
ATOM 755 N N . TYR A 1 100 ? 3.153 2.239 -17.000 1.00 45.22 100 TYR A N 1
ATOM 756 C CA . TYR A 1 100 ? 3.600 1.414 -18.127 1.00 45.22 100 TYR A CA 1
ATOM 757 C C . TYR A 1 100 ? 5.114 1.224 -18.072 1.00 45.22 100 TYR A C 1
ATOM 759 O O . TYR A 1 100 ? 5.799 2.190 -17.666 1.00 45.22 100 TYR A O 1
#

Organism: Zea mays (NCBI:txid4577)

Secondary structure (DSSP, 8-state):
------------HHHHHHHHHHSEEEE-TTPPTT-EEEETTEEEEPPTT--EEEEEPSEEEEEEEEPBPTTSS-BPPPEEEEEEE-TT-EE--GGGG---

Sequence (100 aa):
MASGGGAAARMDPEVATELVRKGATLLLLDVPQRTLFGIDTQMFSVGPKFKGMKMVPPGAHFVYYCSPNRHGNEFAPTVGFFLTTHQSEVLRPIGLKHVY

Foldseek 3Di:
DDDDPPPPPDDDPVVVVVLQQFWEWEFLPPFDFQKWKDKAPDTDTHHPPDGTDGSHHFAKIKIKIWHADPVNPDTDDIDIDIDGDGTNHYDYDPVRPPHD

pLDDT: mean 86.24, std 16.05, range [34.84, 97.56]

InterPro domains:
  IPR007946 A1 cistron-splicing factor, AAR2 [PTHR12689] (10-91)
  IPR033647 AAR2, N-terminal [PF20981] (23-91)
  IPR033647 AAR2, N-terminal [cd13777] (24-91)
  IPR038516 AAR2, N-terminal domain superfamily [G3DSA:2.60.34.20] (24-95)

Nearest PDB structures (foldseek):
  7pjh-assembly1_A  TM=8.970E-01  e=2.970E-08  Homo sapiens
  6sm5-assembly1_B  TM=5.032E-01  e=1.636E-01  synthetic construct
  4jgu-assembly2_B  TM=4.257E-01  e=2.218E+00  Hathewaya histolytica
  3dgc-assembly2_S  TM=6.480E-01  e=9.193E+00  Homo sapiens
  6df3-assembly1_L  TM=5.466E-01  e=7.253E+00  Homo sapiens

Mean predicted aligned error: 6.95 Å

Solvent-accessible surface area (backbone atoms only — not comparable to full-atom values): 5936 Å² total; per-residue (Å²): 137,82,92,72,86,72,70,78,74,82,71,56,68,69,58,53,51,50,38,46,58,47,10,15,31,44,40,44,69,84,54,62,66,58,19,39,43,31,47,73,92,46,76,43,68,37,51,95,83,57,47,56,52,66,47,39,68,58,41,82,42,44,39,34,37,25,38,39,40,100,83,64,84,50,63,47,79,74,48,68,50,78,46,75,42,44,69,52,34,79,44,66,71,70,80,62,72,77,73,110

Radius of gyration: 15.04 Å; Cα contacts (8 Å, |Δi|>4): 174; chains: 1; bounding box: 37×29×37 Å